Protein AF-A0A449IFK3-F1 (afdb_monomer_lite)

Radius of gyration: 17.36 Å; chains: 1; bounding box: 40×25×42 Å

pLDDT: mean 84.37, std 15.16, range [32.47, 96.94]

Organism: Pseudomonas fragi (NCBI:txid296)

Foldseek 3Di:
DPPPDDDDDDCVVCVVCCVVVVDDDPPDDDDDPDDDDDDDDDPDDPDDPPVRVVVVVVVVVVVVVVVVVPDDD

Structure (mmCIF, N/CA/C/O backbone):
data_AF-A0A449IFK3-F1
#
_entry.id   AF-A0A449IFK3-F1
#
loop_
_atom_site.group_PDB
_atom_site.id
_atom_site.type_symbol
_atom_site.label_atom_id
_atom_site.label_alt_id
_atom_site.label_comp_id
_atom_site.label_asym_id
_atom_site.label_entity_id
_atom_site.label_seq_id
_atom_site.pdbx_PDB_ins_code
_atom_site.Cartn_x
_atom_site.Cartn_y
_atom_site.Cartn_z
_atom_site.occupancy
_atom_site.B_iso_or_equiv
_atom_site.auth_seq_id
_atom_site.auth_comp_id
_atom_site.auth_asym_id
_atom_site.auth_atom_id
_atom_site.pdbx_PDB_model_num
ATOM 1 N N . MET A 1 1 ? -23.264 8.085 0.801 1.00 47.22 1 MET A N 1
ATOM 2 C CA . MET A 1 1 ? -23.279 7.355 2.087 1.00 47.22 1 MET A CA 1
ATOM 3 C C . MET A 1 1 ? -22.005 6.533 2.164 1.00 47.22 1 MET A C 1
ATOM 5 O O . MET A 1 1 ? -21.841 5.653 1.333 1.00 47.22 1 MET A O 1
ATOM 9 N N . SER A 1 2 ? -21.104 6.831 3.101 1.00 64.81 2 SER A N 1
ATOM 10 C CA . SER A 1 2 ? -19.786 6.178 3.195 1.00 64.81 2 SER A CA 1
ATOM 11 C C . SER A 1 2 ? -19.485 5.759 4.638 1.00 64.81 2 SER A C 1
ATOM 13 O O . SER A 1 2 ? -18.440 6.091 5.176 1.00 64.81 2 SER A O 1
ATOM 15 N N . HIS A 1 3 ? -20.429 5.065 5.279 1.00 68.56 3 HIS A N 1
ATOM 16 C CA . HIS A 1 3 ? -20.306 4.522 6.644 1.00 68.56 3 HIS A CA 1
ATOM 17 C C . HIS A 1 3 ? -20.913 3.108 6.711 1.00 68.56 3 HIS A C 1
ATOM 19 O O . HIS A 1 3 ? -21.603 2.751 7.657 1.00 68.56 3 HIS A O 1
ATOM 25 N N . ALA A 1 4 ? -20.723 2.325 5.644 1.00 81.06 4 ALA A N 1
ATOM 26 C CA . ALA A 1 4 ? -21.477 1.098 5.374 1.00 81.06 4 ALA A CA 1
ATOM 27 C C . ALA A 1 4 ? -21.103 -0.110 6.259 1.00 81.06 4 ALA A C 1
ATOM 29 O O . ALA A 1 4 ? -21.709 -1.167 6.110 1.00 81.06 4 ALA A O 1
ATOM 30 N N . GLY A 1 5 ? -20.121 0.018 7.160 1.00 88.81 5 GLY A N 1
ATOM 31 C CA . GLY A 1 5 ? -19.739 -1.054 8.077 1.00 88.81 5 GLY A CA 1
ATOM 32 C C . GLY A 1 5 ? -18.257 -1.062 8.443 1.00 88.81 5 GLY A C 1
ATOM 33 O O . GLY A 1 5 ? -17.595 -0.025 8.458 1.00 88.81 5 GLY A O 1
ATOM 34 N N . ILE A 1 6 ? -17.754 -2.259 8.749 1.00 90.25 6 ILE A N 1
ATOM 35 C CA . ILE A 1 6 ? -16.377 -2.523 9.179 1.00 90.25 6 ILE A CA 1
ATOM 36 C C . ILE A 1 6 ? -15.581 -3.104 8.005 1.00 90.25 6 ILE A C 1
ATOM 38 O O . ILE A 1 6 ? -16.086 -3.944 7.263 1.00 90.25 6 ILE A O 1
ATOM 42 N N . ALA A 1 7 ? -14.322 -2.689 7.863 1.00 90.81 7 ALA A N 1
ATOM 43 C CA . ALA A 1 7 ? -13.392 -3.221 6.871 1.00 90.81 7 ALA A CA 1
ATOM 44 C C . ALA A 1 7 ? -12.023 -3.522 7.500 1.00 90.81 7 ALA A C 1
ATOM 46 O O . ALA A 1 7 ? -11.623 -2.887 8.476 1.00 90.81 7 ALA A O 1
ATOM 47 N N . ILE A 1 8 ? -11.287 -4.468 6.911 1.00 88.69 8 ILE A N 1
ATOM 48 C CA . ILE A 1 8 ? -9.881 -4.735 7.243 1.00 88.69 8 ILE A CA 1
ATOM 49 C C . ILE A 1 8 ? -9.014 -3.909 6.289 1.00 88.69 8 ILE A C 1
ATOM 51 O O . ILE A 1 8 ? -9.124 -4.050 5.073 1.00 88.69 8 ILE A O 1
ATOM 55 N N . GLY A 1 9 ? -8.163 -3.040 6.835 1.00 87.00 9 GLY A N 1
ATOM 56 C CA . GLY A 1 9 ? -7.329 -2.124 6.058 1.00 87.00 9 GLY A CA 1
ATOM 57 C C . GLY A 1 9 ? -5.840 -2.258 6.363 1.00 87.00 9 GLY A C 1
ATOM 58 O O . GLY A 1 9 ? -5.440 -2.669 7.452 1.00 87.00 9 GLY A O 1
ATOM 59 N N . ARG A 1 10 ? -5.003 -1.862 5.399 1.00 88.75 10 ARG A N 1
ATOM 60 C CA . ARG A 1 10 ? -3.570 -1.634 5.625 1.00 88.75 10 ARG A CA 1
ATOM 61 C C . ARG A 1 10 ? -3.404 -0.373 6.454 1.00 88.75 10 ARG A C 1
ATOM 63 O O . ARG A 1 10 ? -3.867 0.677 6.014 1.00 88.75 10 ARG A O 1
ATOM 70 N N . GLN A 1 11 ? -2.686 -0.457 7.572 1.00 90.00 11 GLN A N 1
ATOM 71 C CA . GLN A 1 11 ? -2.407 0.696 8.432 1.00 90.00 11 GLN A CA 1
ATOM 72 C C . GLN A 1 11 ? -1.928 1.910 7.622 1.00 90.00 11 GLN A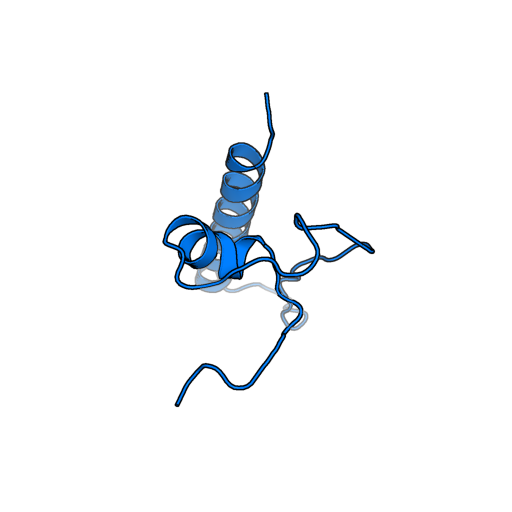 C 1
ATOM 74 O O . GLN A 1 11 ? -2.529 2.975 7.705 1.00 90.00 11 GLN A O 1
ATOM 79 N N . GLN A 1 12 ? -0.948 1.713 6.736 1.00 87.75 12 GLN A N 1
ATOM 80 C CA . GLN A 1 12 ? -0.376 2.764 5.884 1.00 87.75 12 GLN A CA 1
ATOM 81 C C . GLN A 1 12 ? -1.412 3.531 5.037 1.00 87.75 12 GLN A C 1
ATOM 83 O O . GLN A 1 12 ? -1.222 4.710 4.753 1.00 87.75 12 GLN A O 1
ATOM 88 N N . LEU A 1 13 ? -2.522 2.893 4.648 1.00 89.81 13 LEU A N 1
ATOM 89 C CA . LEU A 1 13 ? -3.553 3.511 3.807 1.00 89.81 13 LEU A CA 1
ATOM 90 C C . LEU A 1 13 ? -4.609 4.279 4.609 1.00 89.81 13 LEU A C 1
ATOM 92 O O . LEU A 1 13 ? -5.267 5.163 4.064 1.00 89.81 13 LEU A O 1
ATOM 96 N N . VAL A 1 14 ? -4.799 3.937 5.884 1.00 91.94 14 VAL A N 1
ATOM 97 C CA . VAL A 1 14 ? -5.904 4.465 6.699 1.00 91.94 14 VAL A CA 1
ATOM 98 C C . VAL A 1 14 ? -5.444 5.274 7.909 1.00 91.94 14 VAL A C 1
ATOM 100 O O . VAL A 1 14 ? -6.266 5.989 8.476 1.00 91.94 14 VAL A O 1
ATOM 103 N N . GLN A 1 15 ? -4.156 5.228 8.272 1.00 92.12 15 GLN A N 1
ATOM 104 C CA . GLN A 1 15 ? -3.612 5.877 9.471 1.00 92.12 15 GLN A CA 1
ATOM 105 C C . GLN A 1 15 ? -3.990 7.358 9.540 1.00 92.12 15 GLN A C 1
ATOM 107 O O . GLN A 1 15 ? -4.583 7.783 10.519 1.00 92.12 15 GLN A O 1
ATOM 112 N N . LYS A 1 16 ? -3.814 8.114 8.447 1.00 93.94 16 LYS A N 1
ATOM 113 C CA . LYS A 1 16 ? -4.174 9.544 8.399 1.00 93.94 16 LYS A CA 1
ATOM 114 C C . LYS A 1 16 ? -5.643 9.822 8.726 1.00 93.94 16 LYS A C 1
ATOM 116 O O . LYS A 1 16 ? -5.957 10.887 9.241 1.00 93.94 16 LYS A O 1
ATOM 121 N N . ARG A 1 17 ? -6.549 8.904 8.382 1.00 92.81 17 ARG A N 1
ATOM 122 C CA . ARG A 1 17 ? -7.982 9.036 8.683 1.00 92.81 17 ARG A CA 1
ATOM 123 C C . ARG A 1 17 ? -8.296 8.617 10.115 1.00 92.81 17 ARG A C 1
ATOM 125 O O . ARG A 1 17 ? -9.174 9.212 10.727 1.00 92.81 17 ARG A O 1
ATOM 132 N N . VAL A 1 18 ? -7.563 7.641 10.652 1.00 93.75 18 VAL A N 1
ATOM 133 C CA . VAL A 1 18 ? -7.618 7.272 12.074 1.00 93.75 18 VAL A CA 1
ATOM 134 C C . VAL A 1 18 ? -7.127 8.434 12.940 1.00 93.75 18 VAL A C 1
ATOM 136 O O . VAL A 1 18 ? -7.824 8.828 13.867 1.00 93.75 18 VAL A O 1
ATOM 139 N N . ASP A 1 19 ? -6.003 9.058 12.580 1.00 94.00 19 ASP A N 1
ATOM 140 C CA . ASP A 1 19 ? -5.423 10.199 13.306 1.00 94.00 19 ASP A CA 1
ATOM 141 C C . ASP A 1 19 ? -6.363 11.416 13.329 1.00 94.00 19 ASP A C 1
ATOM 143 O O . ASP A 1 19 ? -6.382 12.181 14.289 1.00 94.00 19 ASP A O 1
ATOM 147 N N . ARG A 1 20 ? -7.171 11.592 12.274 1.00 96.19 20 ARG A N 1
ATOM 148 C CA . ARG A 1 20 ? -8.194 12.650 12.175 1.00 96.19 20 ARG A CA 1
ATOM 149 C C . ARG A 1 20 ? -9.533 12.280 12.820 1.00 96.19 20 ARG A C 1
ATOM 151 O O . ARG A 1 20 ? -10.433 13.113 12.835 1.00 96.19 20 ARG A O 1
ATOM 158 N N . GLY A 1 21 ? -9.701 11.044 13.292 1.00 92.56 21 GLY A N 1
ATOM 159 C CA . GLY A 1 21 ? -10.972 10.538 13.820 1.00 92.56 21 GLY A CA 1
ATOM 160 C C . GLY A 1 21 ? -12.057 10.280 12.764 1.00 92.56 21 GLY A C 1
ATOM 161 O O . GLY A 1 21 ? -13.206 10.034 13.115 1.00 92.56 21 GLY A O 1
ATOM 162 N N . GLU A 1 22 ? -11.717 10.307 11.472 1.00 93.19 22 GLU A N 1
ATOM 163 C CA . GLU A 1 22 ? -12.630 9.961 10.369 1.00 93.19 22 GLU A CA 1
ATOM 164 C C . GLU A 1 22 ? -12.890 8.445 10.298 1.00 93.19 22 GLU A C 1
ATOM 166 O O . GLU A 1 22 ? -13.916 7.999 9.782 1.00 93.19 22 GLU A O 1
ATOM 171 N N . LEU A 1 23 ? -11.944 7.646 10.802 1.00 92.88 23 LEU A N 1
ATOM 172 C CA . LEU A 1 23 ? -12.063 6.206 11.004 1.00 92.88 23 LEU A CA 1
ATOM 173 C C . LEU A 1 23 ? -11.763 5.870 12.463 1.00 92.88 23 LEU A C 1
ATOM 175 O O . LEU A 1 23 ? -10.922 6.502 13.097 1.00 92.88 23 LEU A O 1
ATOM 179 N N . VAL A 1 24 ? -12.403 4.820 12.966 1.00 92.44 24 VAL A N 1
ATOM 180 C CA . VAL A 1 24 ? -12.122 4.257 14.290 1.00 92.44 24 VAL A CA 1
ATOM 181 C C . VAL A 1 24 ? -11.589 2.838 14.148 1.00 92.44 24 VAL A C 1
ATOM 183 O O . VAL A 1 24 ? -11.912 2.145 13.182 1.00 92.44 24 VAL A O 1
ATOM 186 N N . LEU A 1 25 ? -10.779 2.402 15.112 1.00 93.56 25 LEU A N 1
ATOM 187 C CA . LEU A 1 25 ? -10.296 1.028 15.197 1.00 93.56 25 LEU A CA 1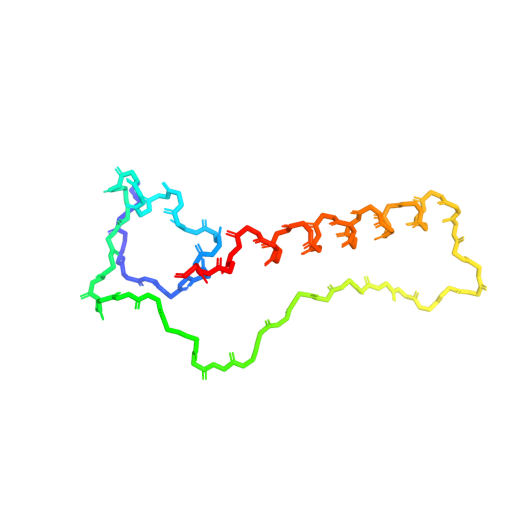
ATOM 188 C C . LEU A 1 25 ? -11.154 0.244 16.207 1.00 93.56 25 LEU A C 1
ATOM 190 O O . LEU A 1 25 ? -10.869 0.277 17.405 1.00 93.56 25 LEU A O 1
ATOM 194 N N . PRO A 1 26 ? -12.222 -0.449 15.763 1.00 90.94 26 PRO A N 1
ATOM 195 C CA . PRO A 1 26 ? -13.235 -1.001 16.668 1.00 90.94 26 PRO A CA 1
ATOM 196 C C . PRO A 1 26 ? -12.734 -2.166 17.534 1.00 90.94 26 PRO A C 1
ATOM 198 O O . PRO A 1 26 ? -13.372 -2.503 18.526 1.00 90.94 26 PRO A O 1
ATOM 201 N N . PHE A 1 27 ? -11.603 -2.781 17.176 1.00 89.56 27 PHE A N 1
ATOM 202 C CA . PHE A 1 27 ? -11.047 -3.963 17.848 1.00 89.56 27 PHE A CA 1
ATOM 203 C C . PHE A 1 27 ? -9.647 -3.713 18.440 1.00 89.56 27 PHE A C 1
ATOM 205 O O . PHE A 1 27 ? -8.882 -4.653 18.655 1.00 89.56 27 PHE A O 1
ATOM 212 N N . GLY A 1 28 ? -9.297 -2.447 18.689 1.00 87.19 28 GLY A N 1
ATOM 213 C CA . GLY A 1 28 ? -7.962 -2.039 19.136 1.00 87.19 28 GLY A CA 1
ATOM 214 C C . GLY A 1 28 ? -6.999 -1.759 17.977 1.00 87.19 28 GLY A C 1
ATOM 215 O O . GLY A 1 28 ? -7.423 -1.571 16.844 1.00 87.19 28 GLY A O 1
ATOM 216 N N . GLY A 1 29 ? -5.696 -1.690 18.259 1.00 88.19 29 GLY A N 1
ATOM 217 C CA . GLY A 1 29 ? -4.675 -1.299 17.276 1.00 88.19 29 GLY A CA 1
ATOM 218 C C . GLY A 1 29 ? -4.501 -2.261 16.091 1.00 88.19 29 GLY A C 1
ATOM 219 O O . GLY A 1 29 ? -4.963 -3.404 16.110 1.00 88.19 29 GLY A O 1
ATOM 220 N N . PHE A 1 30 ? -3.777 -1.810 15.062 1.00 88.00 30 PHE A N 1
ATOM 221 C CA . PHE A 1 30 ? -3.401 -2.663 13.934 1.00 88.00 30 PHE A CA 1
ATOM 222 C C . PHE A 1 30 ? -2.528 -3.835 14.391 1.00 88.00 30 PHE A C 1
ATOM 224 O O . PHE A 1 30 ? -1.604 -3.677 15.187 1.00 88.00 30 PHE A O 1
ATOM 231 N N . ARG A 1 31 ? -2.816 -5.022 13.852 1.00 85.00 31 ARG A N 1
ATOM 232 C CA . ARG A 1 31 ? -2.009 -6.229 14.039 1.00 85.00 31 ARG A CA 1
ATOM 233 C C . ARG A 1 31 ? -1.711 -6.851 12.687 1.00 85.00 31 ARG A C 1
ATOM 235 O O . ARG A 1 31 ? -2.609 -7.028 11.863 1.00 85.00 31 ARG A O 1
ATOM 242 N N . GLN A 1 32 ? -0.450 -7.197 12.466 1.00 79.75 32 GLN A N 1
ATOM 243 C CA . GLN A 1 32 ? -0.030 -7.895 11.263 1.00 79.75 32 GLN A CA 1
ATOM 244 C C . GLN A 1 32 ? -0.229 -9.404 11.455 1.00 79.75 32 GLN A C 1
ATOM 246 O O . GLN A 1 32 ? 0.566 -10.064 12.113 1.00 79.75 32 GLN A O 1
ATOM 251 N N . TYR A 1 33 ? -1.304 -9.949 10.878 1.00 74.56 33 TYR A N 1
ATOM 252 C CA . TYR A 1 33 ? -1.629 -11.382 10.961 1.00 74.56 33 TYR A CA 1
ATOM 253 C C . TYR A 1 33 ? -0.798 -12.277 10.018 1.00 74.56 33 TYR A C 1
ATOM 255 O O . TYR A 1 33 ? -0.932 -13.494 10.065 1.00 74.56 33 TYR A O 1
ATOM 263 N N . GLY A 1 34 ? 0.055 -11.703 9.162 1.00 80.56 34 GLY A N 1
ATOM 264 C CA . GLY A 1 34 ? 0.866 -12.452 8.198 1.00 80.56 34 GLY A CA 1
ATOM 265 C C . GLY A 1 34 ? 1.847 -11.572 7.427 1.00 80.56 34 GLY A C 1
ATOM 266 O O . GLY A 1 34 ? 1.880 -10.354 7.609 1.00 80.56 34 GLY A O 1
ATOM 267 N N . HIS A 1 35 ? 2.664 -12.182 6.570 1.00 79.44 35 HIS A N 1
ATOM 268 C CA . HIS A 1 35 ? 3.584 -11.446 5.704 1.00 79.44 35 HIS A CA 1
ATOM 269 C C . HIS A 1 35 ? 2.835 -10.838 4.516 1.00 79.44 35 HIS A C 1
ATOM 271 O O . HIS A 1 35 ? 1.982 -11.487 3.911 1.00 79.44 35 HIS A O 1
ATOM 277 N N . TYR A 1 36 ? 3.128 -9.578 4.209 1.00 81.38 36 TYR A N 1
ATOM 278 C CA . TYR A 1 36 ? 2.475 -8.844 3.140 1.00 81.38 36 TYR A CA 1
ATOM 279 C C . TYR A 1 36 ? 3.481 -7.920 2.470 1.00 81.38 36 TYR A C 1
ATOM 281 O O . TYR A 1 36 ? 3.985 -7.008 3.120 1.00 81.38 36 TYR A O 1
ATOM 289 N N . ASP A 1 37 ? 3.682 -8.112 1.172 1.00 85.44 37 ASP A N 1
ATOM 290 C CA . ASP A 1 37 ? 4.610 -7.314 0.380 1.00 85.44 37 ASP A CA 1
ATOM 291 C C . ASP A 1 37 ? 3.896 -6.596 -0.762 1.00 85.44 37 ASP A C 1
ATOM 293 O O . ASP A 1 37 ? 2.835 -7.014 -1.239 1.00 85.44 37 ASP A O 1
ATOM 297 N N . TYR A 1 38 ? 4.526 -5.524 -1.230 1.00 87.56 38 TYR A N 1
ATOM 298 C CA . TYR A 1 38 ? 4.182 -4.871 -2.483 1.00 87.56 38 TYR A CA 1
ATOM 299 C C . TYR A 1 38 ? 5.227 -5.246 -3.529 1.00 87.56 38 TYR A C 1
ATOM 301 O O . TYR A 1 38 ? 6.415 -4.987 -3.345 1.00 87.56 38 TYR A O 1
ATOM 309 N N . TYR A 1 39 ? 4.782 -5.840 -4.636 1.00 91.38 39 TYR A N 1
ATOM 310 C CA . TYR A 1 39 ? 5.668 -6.269 -5.713 1.00 91.38 39 TYR A CA 1
ATOM 311 C C . TYR A 1 39 ? 5.573 -5.327 -6.909 1.00 91.38 39 TYR A C 1
ATOM 313 O O . TYR A 1 39 ? 4.486 -5.003 -7.390 1.00 91.38 39 TYR A O 1
ATOM 321 N N . LEU A 1 40 ? 6.734 -4.934 -7.424 1.00 92.62 40 LEU A N 1
ATOM 322 C CA . LEU A 1 40 ? 6.864 -4.306 -8.729 1.00 92.62 40 LEU A CA 1
ATOM 323 C C . LEU A 1 40 ? 6.959 -5.417 -9.781 1.00 92.62 40 LEU A C 1
ATOM 3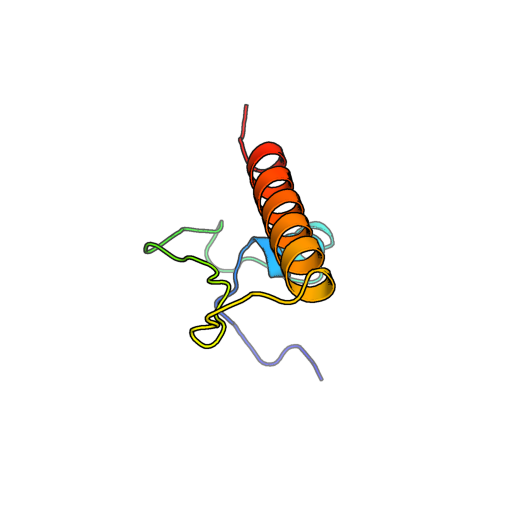25 O O . LEU A 1 40 ? 7.958 -6.128 -9.844 1.00 92.62 40 LEU A O 1
ATOM 329 N N . VAL A 1 41 ? 5.918 -5.572 -10.600 1.00 92.69 41 VAL A N 1
ATOM 330 C CA . VAL A 1 41 ? 5.844 -6.633 -11.613 1.00 92.69 41 VAL A CA 1
ATOM 331 C C . VAL A 1 41 ? 5.915 -6.024 -13.006 1.00 92.69 41 VAL A C 1
ATOM 333 O O . VAL A 1 41 ? 5.174 -5.099 -13.334 1.00 92.69 41 VAL A O 1
ATOM 336 N N . HIS A 1 42 ? 6.793 -6.569 -13.841 1.00 89.31 42 HIS A N 1
ATOM 337 C CA . HIS A 1 42 ? 6.899 -6.228 -15.254 1.00 89.31 42 HIS A CA 1
ATOM 338 C C . HIS A 1 42 ? 7.242 -7.482 -16.076 1.00 89.31 42 HIS A C 1
ATOM 340 O O . HIS A 1 42 ? 7.826 -8.421 -15.530 1.00 89.31 42 HIS A O 1
ATOM 346 N N . PRO A 1 43 ? 6.909 -7.525 -17.380 1.00 91.06 43 PRO A N 1
ATOM 347 C CA . PRO A 1 43 ? 7.328 -8.620 -18.251 1.00 91.06 43 PRO A CA 1
ATOM 348 C C . PRO A 1 43 ? 8.859 -8.760 -18.292 1.00 91.06 43 PRO A C 1
ATOM 350 O O . PRO A 1 43 ? 9.561 -7.760 -18.103 1.00 91.06 43 PRO A O 1
ATOM 353 N N . PRO A 1 44 ? 9.401 -9.956 -18.582 1.00 90.44 44 PRO A N 1
ATOM 354 C CA . PRO A 1 44 ? 10.829 -10.107 -18.829 1.00 90.44 44 PRO A CA 1
ATOM 355 C C . PRO A 1 44 ? 11.218 -9.281 -20.061 1.00 90.44 44 PRO A C 1
ATOM 357 O O . PRO A 1 44 ? 10.685 -9.474 -21.153 1.00 90.44 44 PRO A O 1
ATOM 360 N N . LEU A 1 45 ? 12.132 -8.330 -19.876 1.00 90.12 45 LEU A N 1
ATOM 361 C CA . LEU A 1 45 ? 12.649 -7.475 -20.941 1.00 90.12 45 LEU A CA 1
ATOM 362 C C . LEU A 1 45 ? 14.132 -7.780 -21.130 1.00 90.12 45 LEU A C 1
ATOM 364 O O . LEU A 1 45 ? 14.905 -7.650 -20.185 1.00 90.12 45 LEU A O 1
ATOM 368 N N . ASN A 1 46 ? 14.537 -8.122 -22.355 1.00 88.56 46 ASN A N 1
ATOM 369 C CA . ASN A 1 46 ? 15.954 -8.331 -22.687 1.00 88.56 46 ASN A CA 1
ATOM 370 C C . ASN A 1 46 ? 16.786 -7.057 -22.455 1.00 88.56 46 ASN A C 1
ATOM 372 O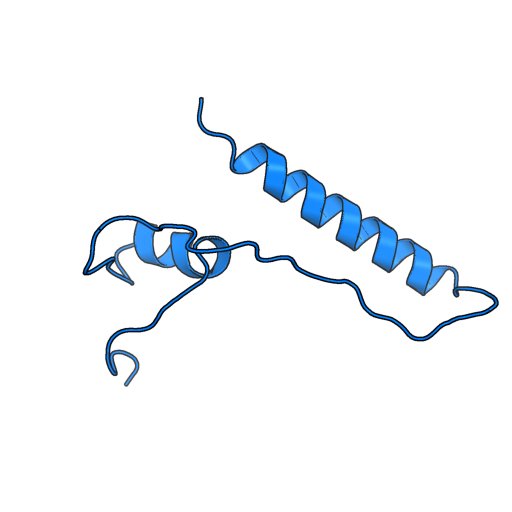 O . ASN A 1 46 ? 17.938 -7.128 -22.043 1.00 88.56 46 ASN A O 1
ATOM 376 N N . VAL A 1 47 ? 16.189 -5.887 -22.705 1.00 91.44 47 VAL A N 1
ATOM 377 C CA . VAL A 1 47 ? 16.746 -4.573 -22.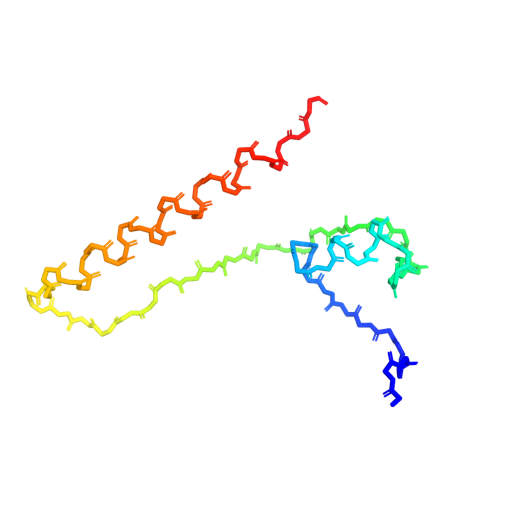368 1.00 91.44 47 VAL A CA 1
ATOM 378 C C . VAL A 1 47 ? 15.628 -3.726 -21.774 1.00 91.44 47 VAL A C 1
ATOM 380 O O . VAL A 1 47 ? 14.609 -3.488 -22.424 1.00 91.44 47 VAL A O 1
ATOM 383 N N . VAL A 1 48 ? 15.812 -3.256 -20.541 1.00 91.00 48 VAL A N 1
ATOM 384 C CA . VAL A 1 48 ? 14.863 -2.347 -19.887 1.00 91.00 48 VAL A CA 1
ATOM 385 C C . VAL A 1 48 ? 15.051 -0.937 -20.464 1.00 91.00 48 VAL A C 1
ATOM 387 O O . VAL A 1 48 ? 16.158 -0.398 -20.396 1.00 91.00 48 VAL A O 1
ATOM 390 N N . PRO A 1 49 ? 14.005 -0.294 -21.020 1.00 95.12 49 PRO A N 1
ATOM 391 C CA . PRO A 1 49 ? 14.103 1.090 -21.474 1.00 95.12 49 PRO A CA 1
ATOM 392 C C . PRO A 1 49 ? 14.554 2.011 -20.336 1.00 95.12 49 PRO A C 1
ATOM 394 O O . PRO A 1 49 ? 14.016 1.931 -19.232 1.00 95.12 49 PRO A O 1
ATOM 397 N N . LYS A 1 50 ? 15.479 2.945 -20.600 1.00 95.06 50 LYS A N 1
ATOM 398 C CA . LYS A 1 50 ? 16.042 3.840 -19.565 1.00 95.06 50 LYS A CA 1
ATOM 399 C C . LYS A 1 50 ? 14.970 4.551 -18.734 1.00 95.06 50 LYS A C 1
ATOM 401 O O . LYS A 1 50 ? 15.081 4.625 -17.518 1.00 95.06 50 LYS A O 1
ATOM 406 N N . ARG A 1 51 ? 13.898 5.025 -19.380 1.00 95.25 51 ARG A N 1
ATOM 407 C CA . ARG A 1 51 ? 12.762 5.667 -18.698 1.00 95.25 51 ARG A CA 1
ATOM 408 C C . ARG A 1 51 ? 12.099 4.738 -17.677 1.00 95.25 51 ARG A C 1
ATOM 410 O O . ARG A 1 51 ? 11.759 5.185 -16.588 1.00 95.25 51 ARG A O 1
ATOM 417 N N . LEU A 1 52 ? 11.928 3.464 -18.030 1.00 95.00 52 LEU A N 1
ATOM 418 C CA . LEU A 1 52 ? 11.358 2.464 -17.135 1.00 95.00 52 LEU A CA 1
ATOM 419 C C . LEU A 1 52 ? 12.319 2.172 -15.980 1.00 95.00 52 LEU A C 1
ATOM 421 O O . LEU A 1 52 ? 11.895 2.191 -14.835 1.00 95.00 52 LEU A O 1
ATOM 425 N N . GLN A 1 53 ? 13.614 2.011 -16.260 1.00 95.31 53 GLN A N 1
ATOM 426 C CA . GLN A 1 53 ? 14.629 1.788 -15.227 1.00 95.31 53 GLN A CA 1
ATOM 427 C C . GLN A 1 53 ? 14.670 2.922 -14.190 1.00 95.31 53 GLN A C 1
ATOM 429 O O . GLN A 1 53 ? 14.659 2.657 -12.992 1.00 95.31 53 GLN A O 1
ATOM 434 N N . VAL A 1 54 ? 14.664 4.185 -14.635 1.00 96.94 54 VAL A N 1
ATOM 435 C CA . VAL A 1 54 ? 14.624 5.343 -13.724 1.00 96.94 54 VAL A CA 1
ATOM 436 C C . VAL A 1 54 ? 13.362 5.322 -12.863 1.00 96.94 54 VAL A C 1
ATOM 438 O O . VAL A 1 54 ? 13.440 5.561 -11.662 1.00 96.94 54 VAL A O 1
ATOM 441 N N . PHE A 1 55 ? 12.212 4.993 -13.452 1.00 96.25 55 PHE A N 1
ATOM 442 C CA . PHE A 1 55 ? 10.954 4.911 -12.716 1.00 96.25 55 PHE A CA 1
ATOM 443 C C . PHE A 1 55 ? 10.951 3.789 -11.668 1.00 96.25 55 PHE A C 1
ATOM 445 O O . PHE A 1 55 ? 10.529 4.013 -10.538 1.00 96.25 55 PHE A O 1
ATOM 452 N N . MET A 1 56 ? 11.472 2.606 -12.008 1.00 95.56 56 MET A N 1
ATOM 453 C CA . MET A 1 56 ? 11.610 1.486 -11.069 1.00 95.56 56 MET A CA 1
ATOM 454 C C . MET A 1 56 ? 12.533 1.845 -9.902 1.00 95.56 56 MET A C 1
ATOM 456 O O . MET A 1 56 ? 12.174 1.635 -8.747 1.00 95.56 56 MET A O 1
ATOM 460 N N . ASN A 1 57 ? 13.687 2.451 -10.193 1.00 95.62 57 ASN A N 1
ATOM 461 C CA . ASN A 1 57 ? 14.625 2.902 -9.167 1.00 95.62 57 ASN A CA 1
ATOM 462 C C . ASN A 1 57 ? 13.985 3.934 -8.233 1.00 95.62 57 ASN A C 1
ATOM 464 O O . ASN A 1 57 ? 14.117 3.829 -7.017 1.00 95.62 57 ASN A O 1
ATOM 468 N N . TRP A 1 58 ? 13.252 4.899 -8.793 1.00 96.19 58 TRP A N 1
ATOM 469 C CA . TRP A 1 58 ? 12.529 5.894 -8.007 1.00 96.19 58 TRP A CA 1
ATOM 470 C C . TRP A 1 58 ? 11.471 5.253 -7.094 1.00 96.19 58 TRP A C 1
ATOM 472 O O . TRP A 1 58 ? 11.421 5.574 -5.909 1.00 96.19 58 TRP A O 1
ATOM 482 N N . LEU A 1 59 ? 10.688 4.289 -7.594 1.00 95.19 59 LEU A N 1
ATOM 483 C CA . LEU A 1 59 ? 9.726 3.549 -6.766 1.00 95.19 59 LEU A CA 1
ATOM 484 C C . LEU A 1 59 ? 10.406 2.800 -5.612 1.00 95.19 59 LEU A C 1
ATOM 486 O O . LEU A 1 59 ? 9.891 2.808 -4.494 1.00 95.19 59 LEU A O 1
ATOM 490 N N . HIS A 1 60 ? 11.566 2.183 -5.859 1.00 93.94 60 HIS A N 1
ATOM 491 C CA . HIS A 1 60 ? 12.340 1.523 -4.808 1.00 93.94 60 HIS A CA 1
ATOM 492 C C . HIS A 1 60 ? 12.838 2.510 -3.747 1.00 93.94 60 HIS A C 1
ATOM 494 O O . HIS A 1 60 ? 12.728 2.206 -2.561 1.00 93.94 60 HIS A O 1
ATOM 500 N N . MET A 1 61 ? 13.307 3.697 -4.146 1.00 94.69 61 MET A N 1
ATOM 501 C CA . MET A 1 61 ? 13.695 4.749 -3.199 1.00 94.69 61 MET A CA 1
ATOM 502 C C . MET A 1 61 ? 12.513 5.174 -2.321 1.00 94.69 61 MET A C 1
ATOM 504 O O . MET A 1 61 ? 12.624 5.156 -1.097 1.00 94.69 61 MET A O 1
ATOM 508 N N . CYS A 1 62 ? 11.354 5.459 -2.924 1.00 91.25 62 CYS A N 1
ATOM 509 C CA . CYS A 1 62 ? 10.154 5.822 -2.171 1.00 91.25 62 CYS A CA 1
ATOM 510 C C . CYS A 1 62 ? 9.736 4.721 -1.183 1.00 91.25 62 CYS A C 1
ATOM 512 O O . CYS A 1 62 ? 9.364 5.018 -0.051 1.00 91.25 62 CYS A O 1
ATOM 514 N N . ALA A 1 63 ? 9.816 3.445 -1.574 1.00 89.12 63 ALA A N 1
ATOM 515 C CA . ALA A 1 63 ? 9.486 2.330 -0.686 1.00 89.12 63 ALA A CA 1
ATOM 516 C C . ALA A 1 63 ? 10.465 2.195 0.499 1.00 89.12 63 ALA A C 1
ATOM 518 O O . ALA A 1 63 ? 10.057 1.835 1.605 1.00 89.12 63 ALA A O 1
ATOM 519 N N . GLN A 1 64 ? 11.748 2.510 0.293 1.00 85.62 64 GLN A N 1
ATOM 520 C CA . GLN A 1 64 ? 12.758 2.491 1.354 1.00 85.62 64 GLN A CA 1
ATOM 521 C C . GLN A 1 64 ? 12.574 3.640 2.354 1.00 85.62 64 GLN A C 1
ATOM 523 O O . GLN A 1 64 ? 12.673 3.412 3.559 1.00 85.62 64 GLN A O 1
ATOM 528 N N . GLU A 1 65 ? 12.241 4.847 1.889 1.00 77.00 65 GLU A N 1
ATOM 529 C CA . GLU A 1 65 ? 11.976 6.009 2.753 1.00 77.00 65 GLU A CA 1
ATOM 530 C C . GLU A 1 65 ? 10.817 5.750 3.730 1.00 77.00 65 GLU A C 1
ATOM 532 O O . GLU A 1 65 ? 10.914 6.057 4.918 1.00 77.00 65 GLU A O 1
ATOM 537 N N . GLN A 1 66 ? 9.75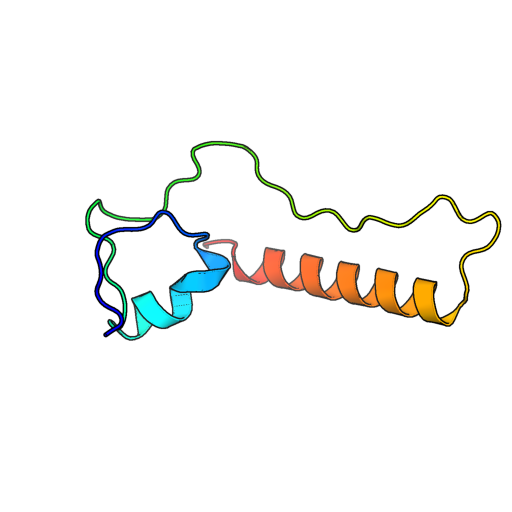8 5.079 3.267 1.00 63.47 66 GLN A N 1
ATOM 538 C CA . GLN A 1 66 ? 8.601 4.716 4.098 1.00 63.47 66 GLN A CA 1
ATOM 539 C C . GLN A 1 66 ? 8.934 3.708 5.215 1.00 63.47 66 GLN A C 1
ATOM 541 O O . GLN A 1 66 ? 8.197 3.612 6.195 1.00 63.47 66 GLN A O 1
ATOM 546 N N . THR A 1 67 ? 10.036 2.959 5.093 1.00 57.53 67 THR A N 1
ATOM 547 C CA . THR A 1 67 ? 10.471 1.987 6.113 1.00 57.53 67 THR A CA 1
ATOM 548 C C . THR A 1 67 ? 11.154 2.674 7.302 1.00 57.53 67 THR A C 1
ATOM 550 O O . THR A 1 67 ? 11.079 2.179 8.426 1.00 57.53 67 THR A O 1
ATOM 553 N N . ILE A 1 68 ? 11.796 3.828 7.086 1.00 52.22 68 ILE A N 1
ATOM 554 C CA . ILE A 1 68 ? 12.531 4.558 8.132 1.00 52.22 68 ILE A CA 1
ATOM 555 C C . ILE A 1 68 ? 11.566 5.325 9.048 1.00 52.22 68 ILE A C 1
ATOM 557 O O . ILE A 1 68 ? 11.784 5.389 10.254 1.00 52.22 68 ILE A O 1
ATOM 561 N N . GLU A 1 69 ? 10.457 5.830 8.505 1.00 50.88 69 GLU A N 1
ATOM 562 C CA . GLU A 1 69 ? 9.455 6.607 9.251 1.00 50.88 69 GLU A CA 1
ATOM 563 C C . GLU A 1 69 ? 8.545 5.738 10.151 1.00 50.88 69 GLU A C 1
ATOM 565 O O . GLU A 1 69 ? 7.845 6.255 11.016 1.00 50.88 69 GLU A O 1
ATOM 570 N N . GLN A 1 70 ? 8.562 4.407 9.984 1.00 51.56 70 GLN A N 1
ATOM 571 C CA . GLN A 1 70 ? 7.690 3.461 10.706 1.00 51.56 70 GLN A CA 1
ATOM 572 C C . GLN A 1 70 ? 8.399 2.662 11.812 1.00 51.56 70 GLN A C 1
ATOM 574 O O . GLN A 1 70 ? 7.808 1.737 12.371 1.00 51.56 70 GLN A O 1
ATOM 579 N N . ARG A 1 71 ? 9.650 2.999 12.156 1.00 32.47 71 ARG A N 1
ATOM 580 C CA . ARG A 1 71 ? 10.382 2.351 13.255 1.00 32.47 71 ARG A CA 1
ATOM 581 C C . ARG A 1 71 ? 10.089 3.093 14.571 1.00 32.47 71 ARG A C 1
ATOM 583 O O . ARG A 1 71 ? 10.521 4.237 14.700 1.00 32.47 71 ARG A O 1
ATOM 590 N N . PRO A 1 72 ? 9.358 2.505 15.537 1.00 41.38 72 PRO A N 1
ATOM 591 C CA . PRO A 1 72 ? 9.188 3.138 16.838 1.00 41.38 72 PRO A CA 1
ATOM 592 C C . PRO A 1 72 ? 10.531 3.152 17.585 1.00 41.38 72 PRO A C 1
ATOM 594 O O . PRO A 1 72 ? 11.311 2.201 17.478 1.00 41.38 72 PRO A O 1
ATOM 597 N N . ASN A 1 73 ? 10.779 4.257 18.290 1.00 37.28 73 ASN A N 1
ATOM 598 C CA . ASN A 1 73 ? 11.854 4.432 19.270 1.00 37.28 73 ASN A CA 1
ATOM 599 C C . ASN A 1 73 ? 11.506 3.680 20.563 1.00 37.28 73 ASN A C 1
ATOM 601 O O . ASN A 1 73 ? 10.302 3.690 20.914 1.00 37.28 73 ASN A O 1
#

Sequence (73 aa):
MSHAGIAIGRQQLVQKRVDRGELVLPFGGFRQYGHYDYYLVHPPLNVVPKRLQVFMNWLHMCAQEQTIEQRPN

Secondary structure (DSSP, 8-state):
----------HHHHHHHHHTTSS--BTBS----S-----------SS--HHHHHHHHHHHHHHHHHHHTT---